Protein AF-A0A497BMH7-F1 (afdb_monomer_lite)

Secondary structure (DSSP, 8-state):
---EETTEEPPP-HHHHHHHHTSSS--------S-S-----------HHHHHHHHHS--

Sequence (59 aa):
LCLLRKGCPEPLDSAQSRQLLTGAEVFVRVCLNLGGEEAVAWGCDLSEEYVRINSDYTT

Foldseek 3Di:
DDQDDPNHGDDDPPVVVVVQVPDPDHDDDDDPVPDDDDDDDDDDDDDPVNVCVCVVDPD

pLDDT: mean 93.15, std 7.19, range [57.31, 98.19]

Structure (mmCIF, N/CA/C/O backbone):
data_AF-A0A497BMH7-F1
#
_entry.id   AF-A0A497BMH7-F1
#
loop_
_atom_site.group_PDB
_atom_site.id
_atom_site.type_symbol
_atom_site.label_atom_id
_atom_site.label_alt_id
_atom_site.label_comp_id
_atom_site.label_asym_id
_atom_site.label_entity_id
_atom_site.label_seq_id
_atom_site.pdbx_PDB_ins_code
_atom_site.Cartn_x
_atom_site.Cartn_y
_atom_site.Cartn_z
_atom_site.occupancy
_atom_site.B_iso_or_equiv
_atom_site.auth_seq_id
_atom_site.auth_comp_id
_atom_site.auth_asym_id
_atom_site.auth_atom_id
_atom_site.pdbx_PDB_model_num
ATOM 1 N N . LEU A 1 1 ? -1.119 0.126 11.275 1.00 91.62 1 LEU A N 1
ATOM 2 C CA . LEU A 1 1 ? -0.960 1.546 11.656 1.00 91.62 1 LEU A CA 1
ATOM 3 C C . LEU A 1 1 ? -2.155 2.334 11.124 1.00 91.62 1 LEU A C 1
ATOM 5 O O . LEU A 1 1 ? -2.506 2.144 9.969 1.00 91.62 1 LEU A O 1
ATOM 9 N N . CYS A 1 2 ? -2.816 3.146 11.954 1.00 95.12 2 CYS A N 1
ATOM 10 C CA . CYS A 1 2 ? -3.946 3.987 11.543 1.00 95.12 2 CYS A CA 1
ATOM 11 C C . CYS A 1 2 ? -3.448 5.425 11.372 1.00 95.12 2 CYS A C 1
ATOM 13 O O . CYS A 1 2 ? -3.079 6.040 12.363 1.00 95.12 2 CYS A O 1
ATOM 15 N N . LEU A 1 3 ? -3.421 5.931 10.136 1.00 95.81 3 LEU A N 1
ATOM 16 C CA . LEU A 1 3 ? -2.920 7.278 9.825 1.00 95.81 3 LEU A CA 1
ATOM 17 C C . LEU A 1 3 ? -4.023 8.344 9.824 1.00 95.81 3 LEU A C 1
ATOM 19 O O . LEU A 1 3 ? -3.756 9.511 10.087 1.00 95.81 3 LEU A O 1
ATOM 23 N N . LEU A 1 4 ? -5.260 7.943 9.522 1.00 96.88 4 LEU A N 1
ATOM 24 C CA . LEU A 1 4 ? -6.430 8.812 9.543 1.00 96.88 4 LEU A CA 1
ATOM 25 C C . LEU A 1 4 ? -7.588 8.114 10.249 1.00 96.88 4 LEU A C 1
ATOM 27 O O . LEU A 1 4 ? -7.866 6.939 9.998 1.00 96.88 4 LEU A O 1
ATOM 31 N N . ARG A 1 5 ? -8.316 8.863 11.076 1.00 97.06 5 ARG A N 1
ATOM 32 C CA . ARG A 1 5 ? -9.536 8.417 11.748 1.00 97.06 5 ARG A CA 1
ATOM 33 C C . ARG A 1 5 ? -10.632 9.452 11.564 1.00 97.06 5 ARG A C 1
ATOM 35 O O . ARG A 1 5 ? -10.471 10.607 11.936 1.00 97.06 5 ARG A O 1
ATOM 42 N N . LYS A 1 6 ? -11.772 9.030 11.005 1.00 95.50 6 LYS A N 1
ATOM 43 C CA . LYS A 1 6 ? -12.928 9.911 10.732 1.00 95.50 6 LYS A CA 1
ATOM 44 C C . LYS A 1 6 ? -12.546 11.192 9.957 1.00 95.50 6 LYS A C 1
ATOM 46 O O . LYS A 1 6 ? -13.091 12.254 10.220 1.00 95.50 6 LYS A O 1
ATOM 51 N N . GLY A 1 7 ? -11.593 11.088 9.028 1.00 95.38 7 GLY A N 1
ATOM 52 C CA . GLY A 1 7 ? -11.096 12.223 8.240 1.00 95.38 7 GLY A CA 1
ATOM 53 C C . GLY A 1 7 ? -10.054 13.103 8.941 1.00 95.38 7 GLY A C 1
ATOM 54 O O . GLY A 1 7 ? -9.502 13.991 8.303 1.00 95.38 7 GLY A O 1
ATOM 55 N N . CYS A 1 8 ? -9.733 12.842 10.211 1.00 97.00 8 CYS A N 1
ATOM 56 C CA . CYS A 1 8 ? -8.692 13.557 10.945 1.00 97.00 8 CYS A CA 1
ATOM 57 C C . CYS A 1 8 ? -7.370 12.768 10.932 1.00 97.00 8 CYS A C 1
ATOM 59 O O . CYS A 1 8 ? -7.406 11.546 11.112 1.00 97.00 8 CYS A O 1
ATOM 61 N N . PRO A 1 9 ? -6.211 13.425 10.752 1.00 97.12 9 PRO A N 1
ATOM 62 C CA . PRO A 1 9 ? -4.908 12.782 10.900 1.00 97.12 9 PRO A CA 1
ATOM 63 C C . PRO A 1 9 ? -4.668 12.288 12.330 1.00 97.12 9 PRO A C 1
ATOM 65 O O . PRO A 1 9 ? -5.030 12.957 13.296 1.00 97.12 9 PRO A O 1
ATOM 68 N N . GLU A 1 10 ? -4.013 11.141 12.451 1.00 96.69 10 GLU A N 1
ATOM 69 C CA . GLU A 1 10 ? -3.479 10.617 13.710 1.00 96.69 10 GLU A CA 1
ATOM 70 C C . GLU A 1 10 ? -1.973 10.928 13.812 1.00 96.69 10 GLU A C 1
ATOM 72 O O . GLU A 1 10 ? -1.317 11.135 12.784 1.00 96.69 10 GLU A O 1
ATOM 77 N N . PRO A 1 11 ? -1.386 10.959 15.023 1.00 96.25 11 PRO A N 1
ATOM 78 C CA . PRO A 1 11 ? 0.056 11.113 15.190 1.00 96.25 11 PRO A CA 1
ATOM 79 C C . PRO A 1 11 ? 0.845 10.068 14.391 1.00 96.25 11 PRO A C 1
ATOM 81 O O . PRO A 1 11 ? 0.605 8.864 14.496 1.00 96.25 11 PRO A O 1
ATOM 84 N N . LEU A 1 12 ? 1.805 10.539 13.594 1.0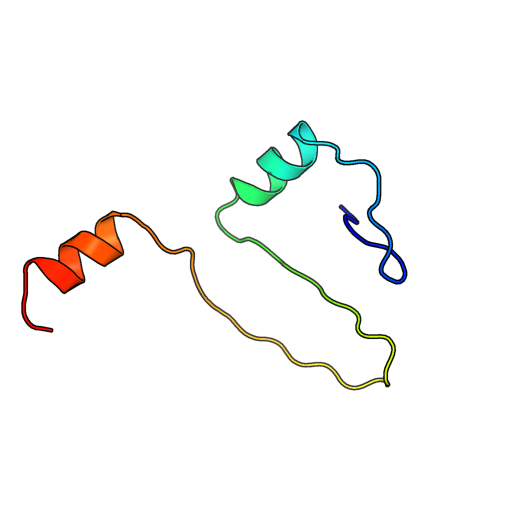0 93.19 12 LEU A N 1
ATOM 85 C CA . LEU A 1 12 ? 2.610 9.688 12.727 1.00 93.19 12 LEU A CA 1
ATOM 86 C C . LEU A 1 12 ? 3.804 9.101 13.484 1.00 93.19 12 LEU A C 1
ATOM 88 O O . LEU A 1 12 ? 4.733 9.822 13.849 1.00 93.19 12 LEU A O 1
ATOM 92 N N . ASP A 1 13 ? 3.834 7.777 13.613 1.00 94.38 13 ASP A N 1
ATOM 93 C CA . ASP A 1 13 ? 5.071 7.051 13.890 1.00 94.38 13 ASP A CA 1
ATOM 94 C C . ASP A 1 13 ? 5.799 6.768 12.569 1.00 94.38 13 ASP A C 1
ATOM 96 O O . ASP A 1 13 ? 5.498 5.821 11.832 1.00 94.38 13 ASP A O 1
ATOM 100 N N . SER A 1 14 ? 6.762 7.630 12.251 1.00 93.12 14 SER A N 1
ATOM 101 C CA . SER A 1 14 ? 7.551 7.539 11.022 1.00 93.12 14 SER A CA 1
ATOM 102 C C . SER A 1 14 ? 8.409 6.273 10.955 1.00 93.12 14 SER A C 1
ATOM 104 O O . SER A 1 14 ? 8.652 5.768 9.858 1.00 93.12 14 SER A O 1
ATOM 106 N N . ALA A 1 15 ? 8.878 5.753 12.093 1.00 95.31 15 ALA A N 1
ATOM 107 C CA . ALA A 1 15 ? 9.712 4.554 12.121 1.00 95.31 15 ALA A CA 1
ATOM 108 C C . ALA A 1 15 ? 8.865 3.316 11.812 1.00 95.31 15 ALA A C 1
ATOM 110 O O . ALA A 1 15 ? 9.207 2.543 10.914 1.00 95.31 15 ALA A O 1
ATOM 111 N N . GLN A 1 16 ? 7.712 3.193 12.475 1.00 94.00 16 GLN A N 1
ATOM 112 C CA . GLN A 1 16 ? 6.763 2.116 12.208 1.00 94.00 16 GLN A CA 1
ATOM 113 C C . GLN A 1 16 ? 6.217 2.178 10.773 1.00 94.00 16 GLN A C 1
ATOM 115 O O . GLN A 1 16 ? 6.109 1.150 10.108 1.00 94.00 16 GLN A O 1
ATOM 120 N N . SER A 1 17 ? 5.908 3.378 10.269 1.00 93.38 17 SER A N 1
ATOM 121 C CA . SER A 1 17 ? 5.433 3.566 8.888 1.00 93.38 17 SER A CA 1
ATOM 122 C C . SER A 1 17 ? 6.462 3.101 7.865 1.00 93.38 17 SER A C 1
ATOM 124 O O . SER A 1 17 ? 6.121 2.361 6.947 1.00 93.38 17 SER A O 1
ATOM 126 N N . ARG A 1 18 ? 7.730 3.498 8.037 1.00 94.75 18 ARG A N 1
ATOM 127 C CA . ARG A 1 18 ? 8.821 3.061 7.156 1.00 94.75 18 ARG A CA 1
ATOM 128 C C . ARG A 1 18 ? 8.952 1.548 7.158 1.00 94.75 18 ARG A C 1
ATOM 130 O O . ARG A 1 18 ? 8.965 0.962 6.087 1.00 94.75 18 ARG A O 1
ATOM 137 N N . GLN A 1 19 ? 8.958 0.921 8.334 1.00 94.75 19 GLN A N 1
ATOM 138 C CA . GLN A 1 19 ? 9.064 -0.534 8.440 1.00 94.75 19 GLN A CA 1
ATOM 139 C C . GLN A 1 19 ? 7.953 -1.263 7.666 1.00 94.75 19 GLN A C 1
ATOM 141 O O . GLN A 1 19 ? 8.230 -2.262 7.010 1.00 94.75 19 GLN A O 1
ATOM 146 N N . LEU A 1 20 ? 6.715 -0.756 7.710 1.00 93.81 20 LEU A N 1
ATOM 147 C CA . LEU A 1 20 ? 5.588 -1.331 6.965 1.00 93.81 20 LEU A CA 1
ATOM 148 C C . LEU A 1 20 ? 5.700 -1.119 5.447 1.00 93.81 20 LEU A C 1
ATOM 150 O O . LEU A 1 20 ? 5.265 -1.976 4.688 1.00 93.81 20 LEU A O 1
ATOM 154 N N . LEU A 1 21 ? 6.276 0.004 5.007 1.00 95.06 21 LEU A N 1
ATOM 155 C CA . LEU A 1 21 ? 6.415 0.351 3.587 1.00 95.06 21 LEU A CA 1
ATOM 156 C C . LEU A 1 21 ? 7.647 -0.272 2.915 1.00 95.06 21 LEU A C 1
ATOM 158 O O . LEU A 1 21 ? 7.708 -0.307 1.695 1.00 95.06 21 LEU A O 1
ATOM 162 N N . THR A 1 22 ? 8.633 -0.744 3.682 1.00 94.12 22 THR A N 1
ATOM 163 C CA . THR A 1 22 ? 9.829 -1.427 3.146 1.00 94.12 22 THR A CA 1
ATOM 164 C C . THR A 1 22 ? 9.599 -2.928 2.901 1.00 94.12 22 THR A C 1
ATOM 166 O O . THR A 1 22 ? 10.493 -3.618 2.418 1.00 94.12 22 THR A O 1
ATOM 169 N N . GLY A 1 23 ? 8.424 -3.461 3.250 1.00 90.62 23 GLY A N 1
ATOM 170 C CA . GLY A 1 23 ? 8.057 -4.844 2.944 1.00 90.62 23 GLY A CA 1
ATOM 171 C C . GLY A 1 23 ? 7.877 -5.089 1.441 1.00 90.62 23 GLY A C 1
ATOM 172 O O . GLY A 1 23 ? 7.644 -4.158 0.679 1.00 90.62 23 GLY A O 1
ATOM 173 N N . ALA A 1 24 ? 7.949 -6.357 1.023 1.00 92.31 24 ALA A N 1
ATOM 174 C CA . ALA A 1 24 ? 7.714 -6.752 -0.372 1.00 92.31 24 ALA A CA 1
ATOM 175 C C . ALA A 1 24 ? 6.263 -6.508 -0.832 1.00 92.31 24 ALA A C 1
ATOM 177 O O . ALA A 1 24 ? 6.016 -6.301 -2.014 1.00 92.31 24 ALA A O 1
ATOM 178 N N . GLU A 1 25 ? 5.311 -6.517 0.105 1.00 95.69 25 GLU A N 1
ATOM 179 C CA . GLU A 1 25 ? 3.907 -6.191 -0.136 1.00 95.69 25 GLU A CA 1
ATOM 180 C C . GLU A 1 25 ? 3.465 -5.069 0.801 1.00 95.69 25 GLU A C 1
ATOM 182 O O . GLU A 1 25 ? 3.759 -5.087 2.001 1.00 95.69 25 GLU A O 1
ATOM 187 N N . VAL A 1 26 ? 2.715 -4.111 0.255 1.00 96.19 26 VAL A N 1
ATOM 188 C CA . VAL A 1 26 ? 2.155 -2.987 1.007 1.00 96.19 26 VAL A CA 1
ATOM 189 C C . VAL A 1 26 ? 0.634 -3.047 0.950 1.00 96.19 26 VAL A C 1
ATOM 191 O O . VAL A 1 26 ? 0.028 -2.952 -0.114 1.00 96.19 26 VAL A O 1
ATOM 194 N N . PHE A 1 27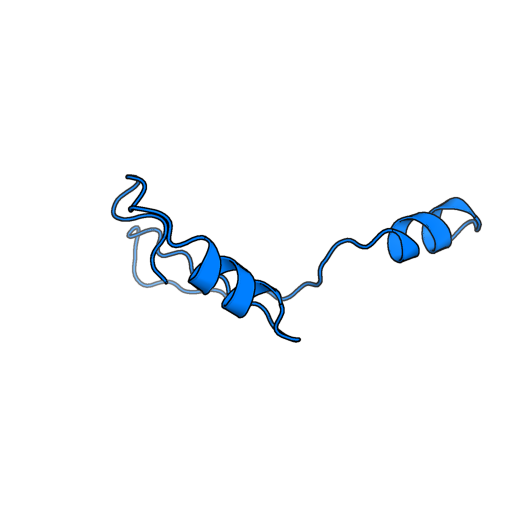 ? 0.007 -3.148 2.121 1.00 96.38 27 PHE A N 1
ATOM 195 C CA . PHE A 1 27 ? -1.446 -3.148 2.254 1.00 96.38 27 PHE A CA 1
ATOM 196 C C . PHE A 1 27 ? -1.957 -1.762 2.641 1.00 96.38 27 PHE A C 1
ATOM 198 O O . PHE A 1 27 ? -1.607 -1.228 3.697 1.00 96.38 27 PHE A O 1
ATOM 205 N N . VAL A 1 28 ? -2.853 -1.209 1.823 1.00 96.31 28 VAL A N 1
ATOM 206 C CA . VAL A 1 28 ? -3.585 0.025 2.125 1.00 96.31 28 VAL A CA 1
ATOM 207 C C . VAL A 1 28 ? -5.058 -0.315 2.302 1.00 96.31 28 VAL A C 1
ATOM 209 O O . VAL A 1 28 ? -5.701 -0.831 1.393 1.00 96.31 28 VAL A O 1
ATOM 212 N N . ARG A 1 29 ? -5.606 -0.013 3.482 1.00 97.25 29 ARG A N 1
ATOM 213 C CA . ARG A 1 29 ? -7.029 -0.192 3.781 1.00 97.25 29 ARG A CA 1
ATOM 214 C C . ARG A 1 29 ? -7.690 1.163 3.978 1.00 97.25 29 ARG A C 1
ATOM 216 O O . ARG A 1 29 ? -7.254 1.946 4.819 1.00 97.25 29 ARG A O 1
ATOM 223 N N . VAL A 1 30 ? -8.781 1.393 3.255 1.00 97.06 30 VAL A N 1
ATOM 224 C CA . VAL A 1 30 ? -9.601 2.602 3.371 1.00 97.06 30 VAL A CA 1
ATOM 225 C C . VAL A 1 30 ? -11.025 2.196 3.734 1.00 97.06 30 VAL A C 1
ATOM 227 O O . VAL A 1 30 ? -11.654 1.427 3.017 1.00 97.06 30 VAL A O 1
ATOM 230 N N . CYS A 1 31 ? -11.537 2.720 4.849 1.00 97.44 31 CYS A N 1
ATOM 231 C CA . CYS A 1 31 ? -12.934 2.552 5.248 1.00 97.44 31 CYS A CA 1
ATOM 232 C C . CYS A 1 31 ? -13.686 3.864 5.001 1.00 97.44 31 CYS A C 1
ATOM 234 O O . CYS A 1 31 ? -13.455 4.846 5.709 1.00 97.44 31 CYS A O 1
ATOM 236 N N . LEU A 1 32 ? -14.587 3.877 4.014 1.00 96.12 32 LEU A N 1
ATOM 237 C CA . LEU A 1 32 ? -15.350 5.075 3.635 1.00 96.12 32 LEU A CA 1
ATOM 238 C C . LEU A 1 32 ? -16.533 5.367 4.572 1.00 96.12 32 LEU A C 1
ATOM 240 O O . LEU A 1 32 ? -17.003 6.497 4.618 1.00 96.12 32 LEU A O 1
ATOM 244 N N . ASN A 1 33 ? -17.000 4.372 5.336 1.00 96.25 33 ASN A N 1
ATOM 245 C CA . ASN A 1 33 ? -18.175 4.466 6.216 1.00 96.25 33 ASN A CA 1
ATOM 246 C C . ASN A 1 33 ? -19.470 4.905 5.492 1.00 96.25 33 ASN A C 1
ATOM 248 O O . ASN A 1 33 ? -20.296 5.598 6.080 1.00 96.25 33 ASN A O 1
ATOM 252 N N . LEU A 1 34 ? -19.649 4.503 4.227 1.00 96.25 34 LEU A N 1
ATOM 253 C CA . LEU A 1 34 ? -20.828 4.829 3.404 1.00 96.25 34 LEU A CA 1
ATOM 254 C C . LEU A 1 34 ? -21.780 3.637 3.181 1.00 96.25 34 LEU A C 1
ATOM 256 O O . LEU A 1 34 ? -22.794 3.781 2.508 1.00 96.25 34 LEU A O 1
ATOM 260 N N . GLY A 1 35 ? -21.461 2.462 3.726 1.00 96.06 35 GLY A N 1
ATOM 261 C CA . GLY A 1 35 ? -22.211 1.224 3.523 1.00 96.06 35 GLY A CA 1
ATOM 262 C C . GLY A 1 35 ? -21.385 0.001 3.924 1.00 96.06 35 GLY A C 1
ATOM 263 O O . GLY A 1 35 ? -20.341 0.150 4.561 1.00 96.06 35 GLY A O 1
ATOM 264 N N . GLY A 1 36 ? -21.862 -1.190 3.556 1.00 97.25 36 GLY A N 1
ATOM 265 C CA . GLY A 1 36 ? -21.190 -2.472 3.817 1.00 97.25 36 GLY A CA 1
ATOM 266 C C . GLY A 1 36 ? -20.457 -3.070 2.614 1.00 97.25 36 GLY A C 1
ATOM 267 O O . GLY A 1 36 ? -19.939 -4.173 2.724 1.00 97.25 36 GLY A O 1
ATOM 268 N N . GLU A 1 37 ? -20.443 -2.374 1.478 1.00 98.12 37 GLU A N 1
ATOM 269 C CA . GLU A 1 37 ? -19.800 -2.859 0.256 1.00 98.12 37 GLU A CA 1
ATOM 270 C C . GLU A 1 37 ? -18.273 -2.778 0.351 1.00 98.12 37 GLU A C 1
ATOM 272 O O . GLU A 1 37 ? -17.716 -1.834 0.923 1.00 98.12 37 GLU A O 1
ATOM 277 N N . GLU A 1 38 ? -17.596 -3.749 -0.262 1.00 98.06 38 GLU A N 1
ATOM 278 C CA . GLU A 1 38 ? -16.139 -3.882 -0.243 1.00 98.06 38 GLU A CA 1
ATOM 279 C C . GLU A 1 38 ? -15.592 -4.185 -1.646 1.00 98.06 38 GLU A C 1
ATOM 281 O O . GLU A 1 38 ? -16.231 -4.856 -2.455 1.00 98.06 38 GLU A O 1
ATOM 286 N N . ALA A 1 39 ? -14.385 -3.694 -1.936 1.00 97.69 39 ALA A N 1
ATOM 287 C CA . ALA A 1 39 ? -13.659 -3.973 -3.171 1.00 97.69 39 ALA A CA 1
ATOM 288 C C . ALA A 1 39 ? -12.154 -4.070 -2.892 1.00 97.69 39 ALA A C 1
ATOM 290 O O . ALA A 1 39 ? -11.635 -3.410 -1.989 1.00 97.69 39 ALA A O 1
ATOM 291 N N . VAL A 1 40 ? -11.452 -4.878 -3.690 1.00 98.19 40 VAL A N 1
ATOM 292 C CA . VAL A 1 40 ? -9.998 -5.071 -3.607 1.00 98.19 40 VAL A CA 1
ATOM 293 C C . VAL A 1 40 ? -9.388 -4.811 -4.980 1.00 98.19 40 VAL A C 1
ATOM 295 O O . VAL A 1 40 ? -9.909 -5.273 -5.992 1.00 98.19 40 VAL A O 1
ATOM 298 N N . ALA A 1 41 ? -8.281 -4.073 -5.001 1.00 97.81 41 ALA A N 1
ATOM 299 C CA . ALA A 1 41 ? -7.479 -3.817 -6.189 1.00 97.81 41 ALA A CA 1
ATOM 300 C C . ALA A 1 41 ? -6.004 -4.096 -5.885 1.00 97.81 41 ALA A C 1
ATOM 302 O O . ALA A 1 41 ? -5.576 -4.029 -4.730 1.00 97.81 41 ALA A O 1
ATOM 303 N N . TRP A 1 42 ? -5.236 -4.381 -6.933 1.00 97.56 42 TRP A N 1
ATOM 304 C CA . TRP A 1 42 ? -3.806 -4.656 -6.848 1.00 97.56 42 TRP A CA 1
ATOM 305 C C . TRP A 1 42 ? -3.031 -3.746 -7.790 1.00 97.56 42 TRP A C 1
ATOM 307 O O . TRP A 1 42 ? -3.533 -3.335 -8.836 1.00 97.56 42 TRP A O 1
ATOM 317 N N . GLY A 1 43 ? -1.798 -3.452 -7.409 1.00 96.00 43 GLY A N 1
ATOM 318 C CA . GLY A 1 43 ? -0.863 -2.656 -8.186 1.00 96.00 43 GLY A CA 1
ATOM 319 C C . GLY A 1 43 ? 0.547 -2.845 -7.648 1.00 96.00 43 GLY A C 1
ATOM 320 O O . GLY A 1 43 ? 0.784 -3.694 -6.789 1.00 96.00 43 GLY A O 1
ATOM 321 N N . CYS A 1 44 ? 1.470 -2.039 -8.149 1.00 94.69 44 CYS A N 1
ATOM 322 C CA . CYS A 1 44 ? 2.852 -1.994 -7.695 1.00 94.69 44 CYS A CA 1
ATOM 323 C C . CYS A 1 44 ? 3.271 -0.544 -7.443 1.00 94.69 44 CYS A C 1
ATOM 325 O O . CYS A 1 44 ? 2.524 0.397 -7.735 1.00 94.69 44 CYS A O 1
ATOM 327 N N . ASP A 1 45 ? 4.463 -0.364 -6.888 1.00 95.19 45 ASP A N 1
ATOM 328 C CA . ASP A 1 45 ? 5.105 0.938 -6.840 1.00 95.19 45 ASP A CA 1
ATOM 329 C C . ASP A 1 45 ? 5.472 1.430 -8.249 1.00 95.19 45 ASP A C 1
ATOM 331 O O . ASP A 1 45 ? 5.530 0.673 -9.221 1.00 95.19 45 ASP A O 1
ATOM 335 N N . LEU A 1 46 ? 5.703 2.73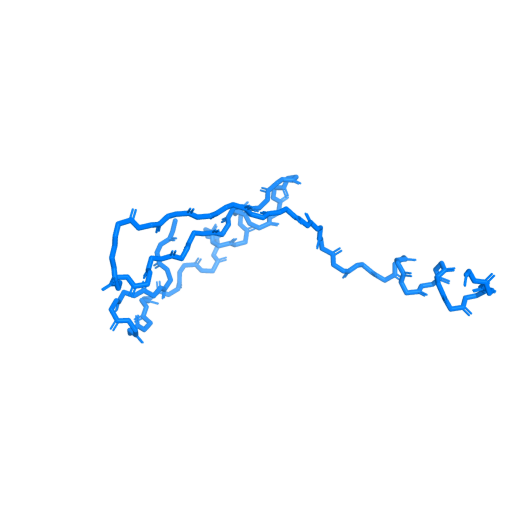7 -8.350 1.00 94.81 46 LEU A N 1
ATOM 336 C CA . LEU A 1 46 ? 6.217 3.366 -9.557 1.00 94.81 46 LEU A CA 1
ATOM 337 C C . LEU A 1 46 ? 7.711 3.622 -9.369 1.00 94.81 46 LEU A C 1
ATOM 339 O O . LEU A 1 46 ? 8.099 4.537 -8.640 1.00 94.81 46 LEU A O 1
ATOM 343 N N . SER A 1 47 ? 8.534 2.816 -10.033 1.00 93.25 47 SER A N 1
ATOM 344 C CA . SER A 1 47 ? 9.990 2.885 -9.931 1.00 93.25 47 SER A CA 1
ATOM 345 C C . SER A 1 47 ? 10.617 3.732 -11.045 1.00 93.25 47 SER A C 1
ATOM 347 O O . SER A 1 47 ? 10.035 3.947 -12.109 1.00 93.25 47 SER A O 1
ATOM 349 N N . GLU A 1 48 ? 11.850 4.190 -10.823 1.00 93.88 48 GLU A N 1
ATOM 350 C CA . GLU A 1 48 ? 12.666 4.830 -11.866 1.00 93.88 48 GLU A CA 1
ATOM 351 C C . GLU A 1 48 ? 12.887 3.894 -13.065 1.00 93.88 48 GLU A C 1
ATOM 353 O O . GLU A 1 48 ? 12.846 4.317 -14.219 1.00 93.88 48 GLU A O 1
ATOM 358 N N . GLU A 1 49 ? 13.069 2.599 -12.804 1.00 92.56 49 GLU A N 1
ATOM 359 C CA . GLU A 1 49 ? 13.252 1.598 -13.849 1.00 92.56 49 GLU A CA 1
ATOM 360 C C . GLU A 1 49 ? 12.032 1.495 -14.771 1.00 92.56 49 GLU A C 1
ATOM 362 O O . GLU A 1 49 ? 12.205 1.392 -15.987 1.00 92.56 49 GLU A O 1
ATOM 367 N N . TYR A 1 50 ? 10.815 1.599 -14.226 1.00 91.25 50 TYR A N 1
ATOM 368 C CA . TYR A 1 50 ? 9.604 1.661 -15.043 1.00 91.25 50 TYR A CA 1
ATOM 369 C C . TYR A 1 50 ? 9.650 2.838 -16.023 1.00 91.25 50 TYR A C 1
ATOM 371 O O . TYR A 1 50 ? 9.313 2.674 -17.198 1.00 91.25 50 TYR A O 1
ATOM 379 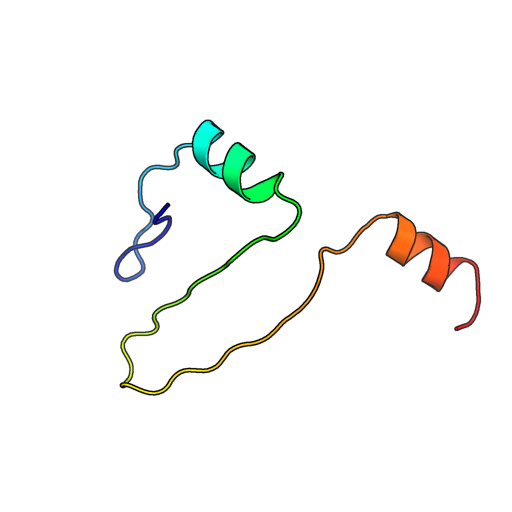N N . VAL A 1 51 ? 10.090 4.014 -15.559 1.00 91.94 51 VAL A N 1
ATOM 380 C CA . VAL A 1 51 ? 10.220 5.206 -16.409 1.00 91.94 51 VAL A CA 1
ATOM 381 C C . VAL A 1 51 ? 11.232 4.951 -17.518 1.00 91.94 51 VAL A C 1
ATOM 383 O O . VAL A 1 51 ? 10.888 5.119 -18.682 1.00 91.94 51 VAL A O 1
ATOM 386 N N . ARG A 1 52 ? 12.432 4.474 -17.171 1.00 91.31 52 ARG A N 1
ATOM 387 C CA . ARG A 1 52 ? 13.508 4.183 -18.130 1.00 91.31 52 ARG A CA 1
ATOM 388 C C . ARG A 1 52 ? 13.072 3.194 -19.216 1.00 91.31 52 ARG A C 1
ATOM 390 O O . ARG A 1 52 ? 13.289 3.430 -20.400 1.00 91.31 52 ARG A O 1
ATOM 397 N N . ILE A 1 53 ? 12.435 2.087 -18.827 1.00 88.12 53 ILE A N 1
ATOM 398 C CA . ILE A 1 53 ? 11.984 1.050 -19.770 1.00 88.12 53 ILE A CA 1
ATOM 399 C C . ILE A 1 53 ? 10.979 1.614 -20.780 1.00 88.12 53 ILE A C 1
ATOM 401 O O . ILE A 1 53 ? 11.060 1.284 -21.960 1.00 88.12 53 ILE A O 1
ATOM 405 N N . ASN A 1 54 ? 10.055 2.462 -20.327 1.00 89.19 54 ASN A N 1
ATOM 406 C CA . ASN A 1 54 ? 8.996 3.013 -21.175 1.00 89.19 54 ASN A CA 1
ATOM 407 C C . ASN A 1 54 ? 9.374 4.344 -21.855 1.00 89.19 54 ASN A C 1
ATOM 409 O O . ASN A 1 54 ? 8.608 4.832 -22.681 1.00 89.19 54 ASN A O 1
ATOM 413 N N . SER A 1 55 ? 10.518 4.954 -21.518 1.00 87.38 55 SER A N 1
ATOM 414 C CA . SER A 1 55 ? 11.041 6.150 -22.197 1.00 87.38 55 SER A CA 1
ATOM 415 C C . SER A 1 55 ? 12.047 5.818 -23.291 1.00 87.38 55 SER A C 1
ATOM 417 O O . SER A 1 55 ? 12.070 6.483 -24.326 1.00 87.38 55 SER A O 1
ATOM 419 N N . ASP A 1 56 ? 12.892 4.814 -23.052 1.00 79.94 56 ASP A N 1
ATOM 420 C CA . ASP A 1 56 ? 14.028 4.499 -23.924 1.00 79.94 56 ASP A CA 1
ATOM 421 C C . ASP A 1 56 ? 13.611 3.664 -25.143 1.00 79.94 56 ASP A C 1
ATOM 423 O O . ASP A 1 56 ? 14.336 3.591 -26.136 1.00 79.94 56 ASP A O 1
ATOM 427 N N . TYR A 1 57 ? 12.427 3.055 -25.083 1.00 71.12 57 TYR A N 1
ATOM 428 C CA . TYR A 1 57 ? 11.865 2.220 -26.134 1.00 71.12 57 TYR A CA 1
ATOM 429 C C . TYR A 1 57 ? 10.432 2.659 -26.431 1.00 71.12 57 TYR A C 1
ATOM 431 O O . TYR A 1 57 ? 9.688 3.040 -25.533 1.00 71.12 57 TYR A O 1
ATOM 439 N N . THR A 1 58 ? 10.027 2.590 -27.699 1.00 68.75 58 THR A N 1
ATOM 440 C CA . THR A 1 58 ? 8.608 2.687 -28.054 1.00 68.75 58 THR A CA 1
ATOM 441 C C . THR A 1 58 ? 7.955 1.350 -27.717 1.00 68.75 58 THR A C 1
ATOM 443 O O . THR A 1 58 ? 8.202 0.362 -28.413 1.00 68.75 58 THR A O 1
ATOM 446 N N . THR A 1 59 ? 7.195 1.316 -26.625 1.00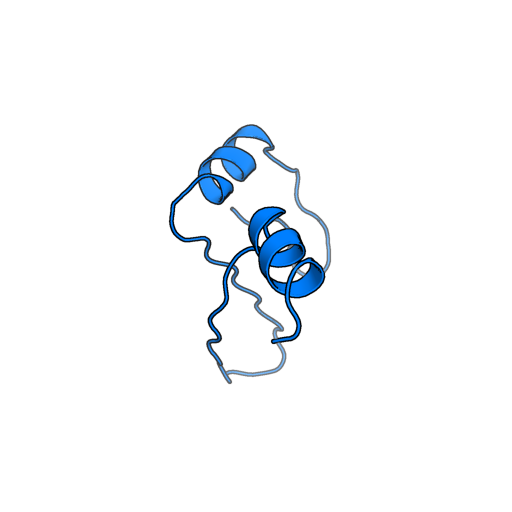 57.31 59 THR A N 1
ATOM 447 C CA . THR A 1 59 ? 6.375 0.176 -26.194 1.00 57.31 59 THR A CA 1
ATOM 448 C C . THR A 1 59 ? 4.921 0.321 -26.620 1.00 57.31 59 THR A C 1
ATOM 450 O O . THR A 1 59 ? 4.449 1.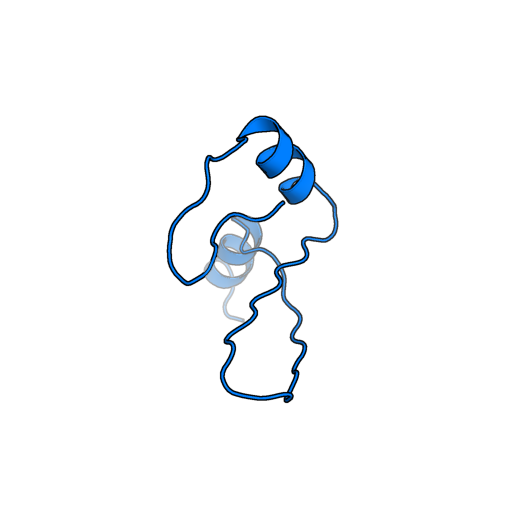467 -26.808 1.00 57.31 59 THR A O 1
#

Radius of gyration: 16.47 Å; chains: 1; bounding box: 36×20×43 Å